Protein AF-A0A920EBQ5-F1 (afdb_monomer_lite)

Structure (mmCIF, N/CA/C/O backbone):
data_AF-A0A920EBQ5-F1
#
_entry.id   AF-A0A920EBQ5-F1
#
loop_
_atom_site.group_PDB
_atom_site.id
_atom_site.type_symbol
_atom_site.label_atom_id
_atom_site.label_alt_id
_atom_site.label_comp_id
_atom_site.label_asym_id
_atom_site.label_entity_id
_atom_site.label_seq_id
_atom_site.pdbx_PDB_ins_code
_atom_site.Cartn_x
_atom_site.Cartn_y
_atom_site.Cartn_z
_atom_site.occupancy
_atom_site.B_iso_or_equiv
_atom_site.auth_seq_id
_atom_site.auth_comp_id
_atom_site.auth_asym_id
_atom_site.auth_atom_id
_atom_site.pdbx_PDB_model_num
ATOM 1 N N . MET A 1 1 ? 29.705 0.306 -17.348 1.00 42.09 1 MET A N 1
ATOM 2 C CA . MET A 1 1 ? 29.152 -0.736 -16.458 1.00 42.09 1 MET A CA 1
ATOM 3 C C . MET A 1 1 ? 28.080 -1.481 -17.230 1.00 42.09 1 MET A C 1
ATOM 5 O O . MET A 1 1 ? 27.263 -0.827 -17.862 1.00 42.09 1 MET A O 1
ATOM 9 N N . VAL A 1 2 ? 28.125 -2.814 -17.244 1.00 47.12 2 VAL A N 1
ATOM 10 C CA . VAL A 1 2 ? 26.998 -3.638 -17.702 1.00 47.12 2 VAL A CA 1
ATOM 11 C C . VAL A 1 2 ? 26.101 -3.816 -16.486 1.00 47.12 2 VAL A C 1
ATOM 13 O O . VAL A 1 2 ? 26.457 -4.524 -15.551 1.00 47.12 2 VAL A O 1
ATOM 16 N N . GLY A 1 3 ? 25.002 -3.080 -16.467 1.00 63.34 3 GLY A N 1
ATOM 17 C CA . GLY A 1 3 ? 24.036 -3.051 -15.380 1.00 63.34 3 GLY A CA 1
ATOM 18 C C . GLY A 1 3 ? 22.866 -2.171 -15.791 1.00 63.34 3 GLY A C 1
ATOM 19 O O . GLY A 1 3 ? 23.048 -1.231 -16.568 1.00 63.34 3 GLY A O 1
ATOM 20 N N . THR A 1 4 ? 21.673 -2.525 -15.322 1.00 53.38 4 THR A N 1
ATOM 21 C CA . THR A 1 4 ? 20.436 -1.782 -15.569 1.00 53.38 4 THR A CA 1
ATOM 22 C C . THR A 1 4 ? 20.645 -0.304 -15.208 1.00 53.38 4 THR A C 1
ATOM 24 O O . THR A 1 4 ? 21.215 -0.039 -14.147 1.00 53.38 4 THR A O 1
ATOM 27 N N . PRO A 1 5 ? 20.249 0.654 -16.071 1.00 52.94 5 PRO A N 1
ATOM 28 C CA . PRO A 1 5 ? 20.429 2.076 -15.793 1.00 52.94 5 PRO A CA 1
ATOM 29 C C . PRO A 1 5 ? 19.845 2.458 -14.421 1.00 52.94 5 PRO A C 1
ATOM 31 O O . PRO A 1 5 ? 18.782 1.935 -14.081 1.00 52.94 5 PRO A O 1
ATOM 34 N N . PRO A 1 6 ? 20.479 3.366 -13.655 1.00 58.53 6 PRO A N 1
ATOM 35 C CA . PRO A 1 6 ? 19.995 3.803 -12.339 1.00 58.53 6 PRO A CA 1
ATOM 36 C C . PRO A 1 6 ? 18.526 4.245 -12.352 1.00 58.53 6 PRO A C 1
ATOM 38 O O . PRO A 1 6 ? 17.754 3.842 -11.488 1.00 58.53 6 PRO A O 1
ATOM 41 N N . ASP A 1 7 ? 18.106 4.932 -13.418 1.00 55.06 7 ASP A N 1
ATOM 42 C CA . ASP A 1 7 ? 16.716 5.356 -13.631 1.00 55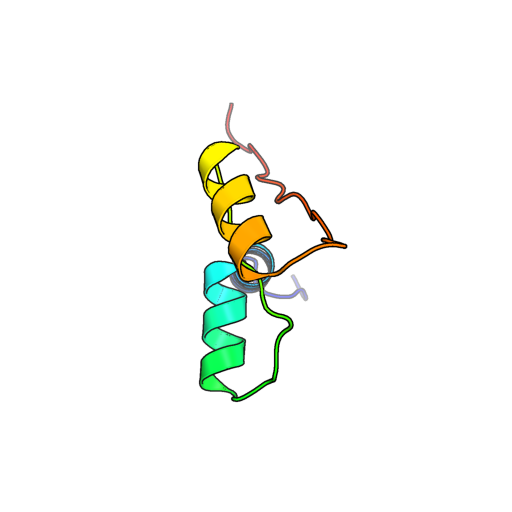.06 7 ASP A CA 1
ATOM 43 C C . ASP A 1 7 ? 15.711 4.195 -13.606 1.00 55.06 7 ASP A C 1
ATOM 45 O O . ASP A 1 7 ? 14.548 4.376 -13.261 1.00 55.06 7 ASP A O 1
ATOM 49 N N . SER A 1 8 ? 16.137 2.988 -13.988 1.00 54.62 8 SER A N 1
ATOM 50 C CA . SER A 1 8 ? 15.288 1.791 -13.970 1.00 54.62 8 SER A CA 1
ATOM 51 C C . SER A 1 8 ? 15.150 1.180 -12.573 1.00 54.62 8 SER A C 1
ATOM 53 O O . SER A 1 8 ? 14.191 0.450 -12.336 1.00 54.62 8 SER A O 1
ATOM 55 N N . ILE A 1 9 ? 16.090 1.458 -11.663 1.00 55.78 9 ILE A N 1
ATOM 56 C CA . ILE A 1 9 ? 15.994 1.080 -10.246 1.00 55.78 9 ILE A CA 1
ATOM 57 C C . ILE A 1 9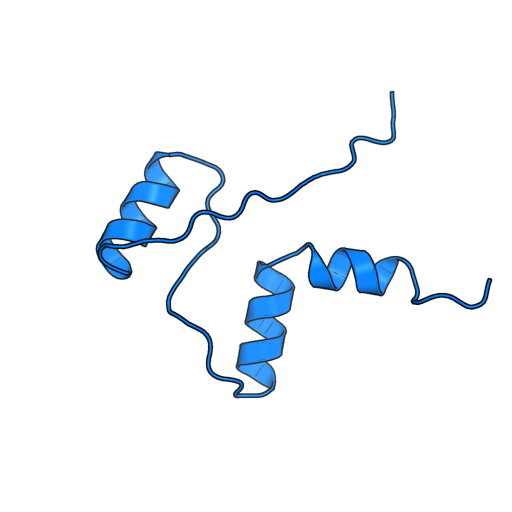 ? 15.023 2.039 -9.550 1.00 55.78 9 ILE A C 1
ATOM 59 O O . ILE A 1 9 ? 14.068 1.576 -8.931 1.00 55.78 9 ILE A O 1
ATOM 63 N N . ASP A 1 10 ? 15.162 3.347 -9.786 1.00 54.50 10 ASP A N 1
ATOM 64 C CA . ASP A 1 10 ? 14.214 4.364 -9.305 1.00 54.50 10 ASP A CA 1
ATOM 65 C C . ASP A 1 10 ? 12.780 4.104 -9.796 1.00 54.50 10 ASP A C 1
ATOM 67 O O . ASP A 1 10 ? 11.811 4.260 -9.053 1.00 54.50 10 ASP A O 1
ATOM 71 N N . LEU A 1 11 ? 12.619 3.639 -11.042 1.00 52.31 11 LEU A N 1
ATOM 72 C CA . LEU A 1 11 ? 11.307 3.284 -11.597 1.00 52.31 11 LEU A CA 1
ATOM 73 C C . LEU A 1 11 ? 10.640 2.091 -10.892 1.00 52.31 11 LEU A C 1
ATOM 75 O O . LEU A 1 11 ? 9.415 1.979 -10.921 1.00 52.31 11 LEU A O 1
ATOM 79 N N . ALA A 1 12 ? 11.429 1.190 -10.302 1.00 54.59 12 ALA A N 1
ATOM 80 C CA . ALA A 1 12 ? 10.932 0.0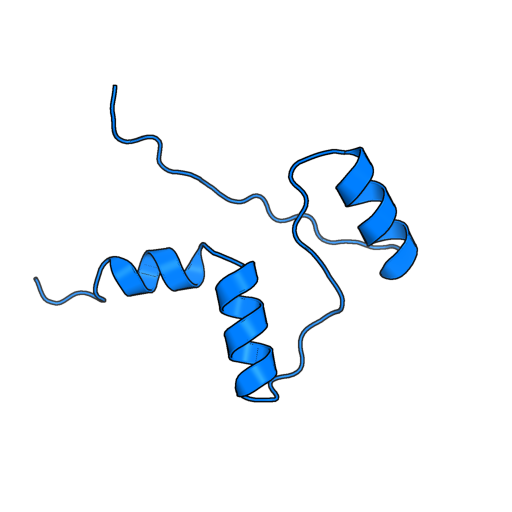40 -9.549 1.00 54.59 12 ALA A CA 1
ATOM 81 C C . ALA A 1 12 ? 10.678 0.372 -8.067 1.00 54.59 12 ALA A C 1
ATOM 83 O O . ALA A 1 12 ? 9.846 -0.276 -7.417 1.00 54.59 12 ALA A O 1
ATOM 84 N N . GLU A 1 13 ? 11.379 1.371 -7.530 1.00 59.69 13 GLU A N 1
ATOM 85 C CA . GLU A 1 13 ? 11.204 1.842 -6.156 1.00 59.69 13 GLU A CA 1
ATOM 86 C C . GLU A 1 13 ? 10.018 2.812 -6.023 1.00 59.69 13 GLU A C 1
ATOM 88 O O . GLU A 1 13 ? 9.280 2.738 -5.033 1.00 59.69 13 GLU A O 1
ATOM 93 N N . ASP A 1 14 ? 9.730 3.617 -7.053 1.00 70.00 14 ASP A N 1
ATOM 94 C CA . ASP A 1 14 ? 8.533 4.459 -7.112 1.00 70.00 14 ASP A CA 1
ATOM 95 C C . ASP A 1 14 ? 7.286 3.648 -7.505 1.00 70.00 14 ASP A C 1
ATOM 97 O O . ASP A 1 14 ? 6.971 3.370 -8.667 1.00 70.00 14 ASP A O 1
ATOM 101 N N . ARG A 1 15 ? 6.522 3.282 -6.479 1.00 72.31 15 ARG A N 1
ATOM 102 C CA . ARG A 1 15 ? 5.274 2.527 -6.613 1.00 72.31 15 ARG A CA 1
ATOM 103 C C . ARG A 1 15 ? 4.191 3.226 -7.400 1.00 72.31 15 ARG A C 1
ATOM 105 O O . ARG A 1 15 ? 3.360 2.535 -7.986 1.00 72.31 15 ARG A O 1
ATOM 112 N N . GLU A 1 16 ? 4.135 4.551 -7.369 1.00 71.00 16 GLU A N 1
ATOM 113 C CA . GLU A 1 16 ? 3.124 5.262 -8.141 1.00 71.00 16 GLU A CA 1
ATOM 114 C C . GLU A 1 16 ? 3.422 5.123 -9.629 1.00 71.00 16 GLU A C 1
ATOM 116 O O . GLU A 1 16 ? 2.523 4.807 -10.413 1.00 71.00 16 GLU A O 1
ATOM 121 N N . ARG A 1 17 ? 4.701 5.230 -10.004 1.00 71.88 17 ARG A N 1
ATOM 122 C CA . ARG A 1 17 ? 5.150 4.964 -11.374 1.00 71.88 17 ARG A CA 1
ATOM 123 C C . ARG A 1 17 ? 4.927 3.514 -11.778 1.00 71.88 17 ARG A C 1
ATOM 125 O O . ARG A 1 17 ? 4.366 3.279 -12.846 1.00 71.88 17 ARG A O 1
ATOM 132 N N . TRP A 1 18 ? 5.270 2.550 -10.926 1.00 76.25 18 TRP A N 1
ATOM 133 C CA . TRP A 1 18 ? 5.014 1.134 -11.204 1.00 76.25 18 TRP A CA 1
ATOM 134 C C . TRP A 1 18 ? 3.521 0.832 -11.406 1.00 76.25 18 TRP A C 1
ATOM 136 O O . TRP A 1 18 ? 3.144 0.171 -12.375 1.00 76.25 18 TRP A O 1
ATOM 146 N N . ASN A 1 19 ? 2.655 1.356 -10.531 1.00 78.19 19 ASN A N 1
ATOM 147 C CA . ASN A 1 19 ? 1.205 1.210 -10.666 1.00 78.19 19 ASN A CA 1
ATOM 148 C C . ASN A 1 19 ? 0.699 1.845 -11.968 1.00 78.19 19 ASN A C 1
ATOM 150 O O . ASN A 1 19 ? -0.146 1.264 -12.645 1.00 78.19 19 ASN A O 1
ATOM 154 N N . SER A 1 20 ? 1.238 3.008 -12.344 1.00 81.25 20 SER A N 1
ATOM 155 C CA . SER A 1 20 ? 0.912 3.677 -13.606 1.00 81.25 20 SER A CA 1
ATOM 156 C C . SER A 1 20 ? 1.291 2.824 -14.820 1.00 81.25 20 SER A C 1
ATOM 158 O O . SER A 1 20 ? 0.464 2.630 -15.709 1.00 81.25 20 SER A O 1
ATOM 160 N N . VAL A 1 21 ? 2.490 2.228 -14.827 1.00 85.06 21 VAL A N 1
ATOM 161 C CA . VAL A 1 21 ? 2.934 1.313 -15.894 1.00 85.06 21 VAL A CA 1
ATOM 162 C C . VAL A 1 21 ? 2.043 0.072 -15.963 1.00 85.06 21 VAL A C 1
ATOM 164 O O . VAL A 1 21 ? 1.619 -0.311 -17.051 1.00 85.06 21 VAL A O 1
ATOM 167 N N . CYS A 1 22 ? 1.697 -0.533 -14.823 1.00 85.12 22 CYS A N 1
ATOM 168 C CA . CYS A 1 22 ? 0.792 -1.686 -14.803 1.00 85.12 22 CYS A CA 1
ATOM 169 C C . CYS A 1 22 ? -0.588 -1.336 -15.367 1.00 85.12 22 CYS A C 1
ATOM 171 O O . CYS A 1 22 ? -1.130 -2.107 -16.153 1.00 85.12 22 CYS A O 1
ATOM 173 N N . ASN A 1 23 ? -1.125 -0.160 -15.026 1.00 82.94 23 ASN A N 1
ATOM 174 C CA . ASN A 1 23 ? -2.399 0.320 -15.562 1.00 82.94 23 ASN A CA 1
ATOM 175 C C . ASN A 1 23 ? -2.332 0.565 -17.077 1.00 82.94 23 ASN A C 1
ATOM 177 O O . ASN A 1 23 ? -3.265 0.205 -17.786 1.00 82.94 23 ASN A O 1
ATOM 181 N N . GLN A 1 24 ? -1.236 1.143 -17.580 1.00 88.38 24 GLN A N 1
ATOM 182 C CA . GLN A 1 24 ? -1.028 1.358 -19.019 1.00 88.38 24 GLN A CA 1
ATOM 183 C C . GLN A 1 24 ? -0.926 0.046 -19.804 1.00 88.38 24 GLN A C 1
ATOM 185 O O . GLN A 1 24 ? -1.371 -0.020 -20.945 1.00 88.38 24 GLN A O 1
ATOM 190 N N . LEU A 1 25 ? -0.331 -0.982 -19.199 1.00 90.62 25 LEU A N 1
ATOM 191 C CA . LEU A 1 25 ? -0.150 -2.305 -19.800 1.00 90.62 25 LEU A CA 1
ATOM 192 C C . LEU A 1 25 ? -1.309 -3.270 -19.504 1.00 90.62 25 LEU A C 1
ATOM 194 O O . LEU A 1 25 ? -1.206 -4.449 -19.833 1.00 90.62 25 LEU A O 1
ATOM 198 N N . GLU A 1 26 ? -2.379 -2.792 -18.861 1.00 88.56 26 GLU A N 1
ATOM 199 C CA . GLU A 1 26 ? -3.540 -3.590 -18.443 1.00 88.56 26 GLU A CA 1
ATOM 200 C C . GLU A 1 26 ? -3.166 -4.823 -17.592 1.00 88.56 26 GLU A C 1
ATOM 202 O O . GLU A 1 26 ? -3.857 -5.843 -17.583 1.00 88.56 26 GLU A O 1
ATOM 207 N N . ILE A 1 27 ? -2.064 -4.735 -16.839 1.00 88.94 27 ILE A N 1
ATOM 208 C CA . ILE A 1 27 ? -1.610 -5.798 -15.944 1.00 88.94 27 ILE A CA 1
ATOM 209 C C . ILE A 1 27 ? -2.397 -5.684 -14.633 1.00 88.94 27 ILE A C 1
ATOM 211 O O . ILE A 1 27 ? -2.246 -4.688 -13.919 1.00 88.94 27 ILE A O 1
ATOM 215 N N . PRO A 1 28 ? -3.201 -6.695 -14.255 1.00 85.62 28 PRO A N 1
ATOM 216 C CA . PRO A 1 28 ? -3.983 -6.641 -13.029 1.00 85.62 28 PRO A CA 1
ATOM 217 C C . PRO A 1 28 ? -3.070 -6.539 -11.802 1.00 85.62 28 PRO A C 1
ATOM 219 O O . PRO A 1 28 ? -2.105 -7.291 -11.659 1.00 85.62 28 PRO A O 1
ATOM 222 N N . GLN A 1 29 ? -3.394 -5.607 -10.906 1.00 84.31 29 GLN A N 1
ATOM 223 C CA . GLN A 1 29 ? -2.716 -5.402 -9.626 1.00 84.31 29 GLN A CA 1
ATOM 224 C C . GLN A 1 29 ? -3.711 -5.590 -8.475 1.00 84.31 29 GLN A C 1
ATOM 226 O O . GLN A 1 29 ? -4.894 -5.263 -8.624 1.00 84.31 29 GLN A O 1
ATOM 231 N N . PRO A 1 30 ? -3.265 -6.094 -7.311 1.00 86.81 30 PRO A N 1
ATOM 232 C CA . PRO A 1 30 ? -4.106 -6.101 -6.125 1.00 86.81 30 PRO A CA 1
ATOM 233 C C . PRO A 1 30 ? -4.473 -4.660 -5.724 1.00 86.81 30 PRO A C 1
ATOM 235 O O . PRO A 1 30 ? -3.650 -3.750 -5.869 1.00 86.81 30 PRO A O 1
ATOM 238 N N . PRO A 1 31 ? -5.686 -4.431 -5.195 1.00 85.88 31 PRO A N 1
ATOM 239 C CA . PRO A 1 31 ? -6.089 -3.114 -4.724 1.00 85.88 31 PRO A CA 1
ATOM 240 C C . PRO A 1 31 ? -5.157 -2.646 -3.598 1.00 85.88 31 PRO A C 1
ATOM 242 O O . PRO A 1 31 ? -4.875 -3.381 -2.653 1.00 85.88 31 PRO A O 1
ATOM 245 N N . GLY A 1 32 ? -4.674 -1.410 -3.702 1.00 88.62 32 GLY A N 1
ATOM 246 C CA . GLY A 1 32 ? -3.675 -0.868 -2.786 1.00 88.62 32 GLY A CA 1
ATOM 247 C C . GLY A 1 32 ? -3.546 0.650 -2.874 1.00 88.62 32 GLY A C 1
ATOM 248 O O . GLY A 1 32 ? -4.424 1.337 -3.404 1.00 88.62 32 GLY A O 1
ATOM 249 N N . GLY A 1 33 ? -2.460 1.175 -2.315 1.00 88.25 33 GLY A N 1
ATOM 250 C CA . GLY A 1 33 ? -2.096 2.588 -2.370 1.00 88.25 33 GLY A CA 1
ATOM 251 C C . GLY A 1 33 ? -0.776 2.854 -1.648 1.00 88.25 33 GLY A C 1
ATOM 252 O O . GLY A 1 33 ? -0.298 2.004 -0.893 1.00 88.25 33 GLY A O 1
ATOM 253 N N . THR A 1 34 ? -0.205 4.031 -1.883 1.00 89.25 34 THR A N 1
ATOM 254 C CA . THR A 1 34 ? 0.951 4.551 -1.143 1.00 89.25 34 THR A CA 1
ATOM 255 C C . THR A 1 34 ? 0.444 5.480 -0.044 1.00 89.25 34 THR A C 1
ATOM 257 O O . THR A 1 34 ? -0.492 6.243 -0.270 1.00 89.25 34 THR A O 1
ATOM 260 N N . ALA A 1 35 ? 1.035 5.401 1.145 1.00 89.31 35 ALA A N 1
ATOM 261 C CA . ALA A 1 35 ? 0.747 6.308 2.249 1.00 89.31 35 ALA A CA 1
ATOM 262 C C . ALA A 1 35 ? 2.053 6.824 2.845 1.00 89.31 35 ALA A C 1
ATOM 264 O O . ALA A 1 35 ? 2.993 6.055 3.050 1.00 89.31 35 ALA A O 1
ATOM 265 N N . THR A 1 36 ? 2.074 8.116 3.152 1.00 90.19 36 THR A N 1
ATOM 266 C CA . THR A 1 36 ? 3.169 8.793 3.865 1.00 90.19 36 THR A CA 1
ATOM 267 C C . THR A 1 36 ? 2.777 9.155 5.298 1.00 90.19 36 THR A C 1
ATOM 269 O O . THR A 1 36 ? 3.632 9.467 6.124 1.00 90.19 36 THR A O 1
ATOM 272 N N . SER A 1 37 ? 1.484 9.055 5.624 1.00 91.88 37 SER A N 1
ATOM 273 C CA . SER A 1 37 ? 0.945 9.251 6.968 1.00 91.88 37 SER A CA 1
ATOM 274 C C . SER A 1 37 ? 0.065 8.081 7.417 1.00 91.88 37 SER A C 1
ATOM 276 O O . SER A 1 37 ? -0.494 7.332 6.613 1.00 91.88 37 SER A O 1
ATOM 278 N N . ILE A 1 38 ? -0.099 7.936 8.734 1.00 92.88 38 ILE A N 1
ATOM 279 C CA . ILE A 1 38 ? -0.975 6.908 9.320 1.00 92.88 38 ILE A CA 1
ATOM 280 C C . ILE A 1 38 ? -2.431 7.116 8.878 1.00 92.88 38 ILE A C 1
ATOM 282 O O . ILE A 1 38 ? -3.127 6.149 8.578 1.00 92.88 38 ILE A O 1
ATOM 286 N N . SER A 1 39 ? -2.886 8.368 8.804 1.00 95.50 39 SER A N 1
ATOM 287 C CA . SER A 1 39 ? -4.247 8.703 8.375 1.00 95.50 39 SER A CA 1
ATOM 288 C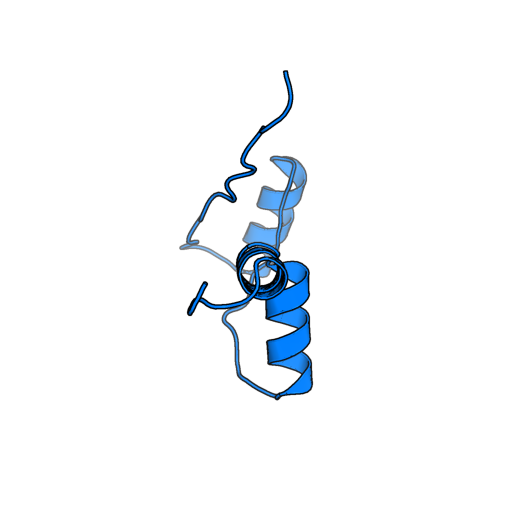 C . SER A 1 39 ? -4.526 8.230 6.947 1.00 95.50 39 SER A C 1
ATOM 290 O O . SER A 1 39 ? -5.549 7.595 6.704 1.00 95.50 39 SER A O 1
ATOM 292 N N . GLU A 1 40 ? -3.593 8.462 6.018 1.00 93.56 40 GLU A N 1
ATOM 293 C CA . GLU A 1 40 ? -3.685 7.952 4.643 1.00 93.56 40 GLU A CA 1
ATOM 294 C C . GLU A 1 40 ? -3.722 6.423 4.608 1.00 93.56 40 GLU A C 1
ATOM 296 O O . GLU A 1 40 ? -4.551 5.83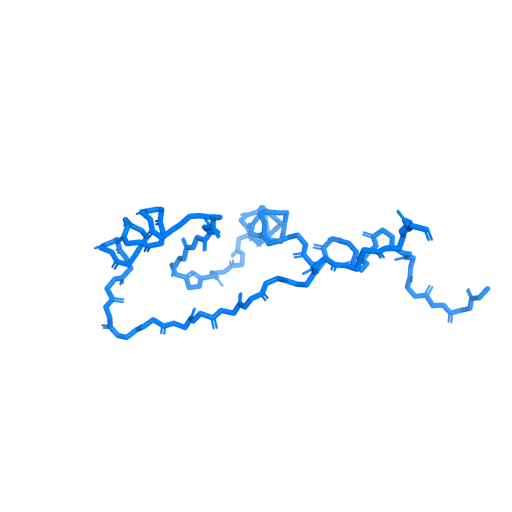5 3.910 1.00 93.56 40 GLU A O 1
ATOM 301 N N . ALA A 1 41 ? -2.869 5.768 5.400 1.00 92.38 41 ALA A N 1
ATOM 302 C CA . ALA A 1 41 ? -2.842 4.313 5.481 1.00 92.38 41 ALA A CA 1
ATOM 303 C C . ALA A 1 41 ? -4.194 3.745 5.949 1.00 92.38 41 ALA A C 1
ATOM 305 O O . ALA A 1 41 ? -4.678 2.767 5.381 1.00 92.38 41 ALA A O 1
ATOM 306 N N . ILE A 1 42 ? -4.841 4.377 6.934 1.00 94.75 42 ILE A N 1
ATOM 307 C CA . ILE A 1 42 ? -6.163 3.966 7.431 1.00 94.75 42 ILE A CA 1
ATOM 308 C C . ILE A 1 42 ? -7.231 4.078 6.336 1.00 94.75 42 ILE A C 1
ATOM 310 O O . ILE A 1 42 ? -8.038 3.160 6.179 1.00 94.75 42 ILE A O 1
ATOM 314 N N . GLU A 1 43 ? -7.241 5.160 5.556 1.00 95.62 43 GLU A N 1
ATOM 315 C CA . GLU A 1 43 ? -8.203 5.322 4.457 1.00 95.62 43 GLU A CA 1
ATOM 316 C C . GLU A 1 43 ? -7.996 4.280 3.348 1.00 95.62 43 GLU A C 1
ATOM 318 O O . GLU A 1 43 ? -8.963 3.724 2.821 1.00 95.62 43 GLU A O 1
ATOM 323 N N . ILE A 1 44 ? -6.743 3.925 3.043 1.00 93.31 44 ILE A N 1
ATOM 324 C CA . ILE A 1 44 ? -6.434 2.838 2.102 1.00 93.31 44 ILE A CA 1
ATOM 325 C C . ILE A 1 44 ? -6.953 1.503 2.638 1.00 93.31 44 ILE A C 1
ATOM 327 O O . ILE A 1 44 ? -7.612 0.764 1.908 1.00 93.31 44 ILE A O 1
ATOM 331 N N . VAL A 1 45 ? -6.714 1.201 3.915 1.00 94.69 45 VAL A N 1
ATOM 332 C CA . VAL A 1 45 ? -7.190 -0.036 4.549 1.00 94.69 45 VAL A CA 1
ATOM 333 C C . VAL A 1 45 ? -8.716 -0.129 4.524 1.00 94.69 45 VAL A C 1
ATOM 335 O O . VAL A 1 45 ? -9.243 -1.201 4.241 1.00 94.69 45 VAL A O 1
ATOM 338 N N . LYS A 1 46 ? -9.443 0.973 4.750 1.00 95.38 46 LYS A N 1
ATOM 339 C CA . LYS A 1 46 ? -10.915 0.995 4.650 1.00 95.38 46 LYS A CA 1
ATOM 340 C C . LYS A 1 46 ? -11.415 0.636 3.249 1.00 95.38 46 LYS A C 1
ATOM 342 O O . LYS A 1 46 ? -12.458 0.000 3.130 1.00 95.38 46 LYS A O 1
ATOM 347 N N . ARG A 1 47 ? -10.681 1.029 2.203 1.00 93.56 47 ARG A N 1
ATOM 348 C CA . ARG A 1 47 ? -11.003 0.706 0.804 1.00 93.56 47 ARG A CA 1
ATOM 349 C C . ARG A 1 47 ? -10.634 -0.731 0.426 1.00 93.56 47 ARG A C 1
ATOM 351 O O . ARG A 1 47 ? -11.373 -1.360 -0.321 1.00 93.56 47 ARG A O 1
ATOM 358 N N . VAL A 1 48 ? -9.484 -1.220 0.890 1.00 93.44 48 VAL A N 1
ATOM 359 C CA . VAL A 1 48 ? -8.930 -2.535 0.513 1.00 93.44 48 VAL A CA 1
ATOM 360 C C . VAL A 1 48 ? -9.530 -3.675 1.344 1.00 93.44 48 VAL A C 1
ATOM 362 O O . VAL A 1 48 ? -9.790 -4.749 0.809 1.00 93.44 48 VAL A O 1
ATOM 365 N N . GLY A 1 49 ? -9.790 -3.439 2.632 1.00 94.00 49 GLY A N 1
ATOM 366 C CA . GLY A 1 49 ? -10.197 -4.460 3.598 1.00 94.00 49 GLY A CA 1
ATOM 367 C C . GLY A 1 49 ? -9.018 -5.268 4.154 1.00 94.00 49 GLY A C 1
ATOM 368 O O . GLY A 1 49 ? -7.950 -5.344 3.554 1.00 94.00 49 GLY A O 1
ATOM 369 N N . PHE A 1 50 ? -9.201 -5.866 5.335 1.00 91.75 50 PHE A N 1
ATOM 370 C CA . PHE A 1 50 ? -8.205 -6.755 5.943 1.00 91.75 50 PHE A CA 1
ATOM 371 C C . PHE A 1 50 ? -8.321 -8.197 5.413 1.00 91.75 50 PHE A C 1
ATOM 373 O O . PHE A 1 50 ? -9.435 -8.638 5.121 1.00 91.75 50 PHE A O 1
ATOM 380 N N . PRO A 1 51 ? -7.214 -8.970 5.382 1.00 92.81 51 PRO A N 1
ATOM 381 C CA . PRO A 1 51 ? -5.852 -8.603 5.797 1.00 92.81 51 PRO A CA 1
ATOM 382 C C . PRO A 1 51 ? -5.116 -7.728 4.765 1.00 92.81 51 PRO A C 1
ATOM 384 O O . PRO A 1 51 ? -5.367 -7.835 3.570 1.00 92.81 51 PRO A O 1
ATOM 387 N N . VAL A 1 52 ? -4.172 -6.895 5.225 1.00 92.81 52 VAL A N 1
AT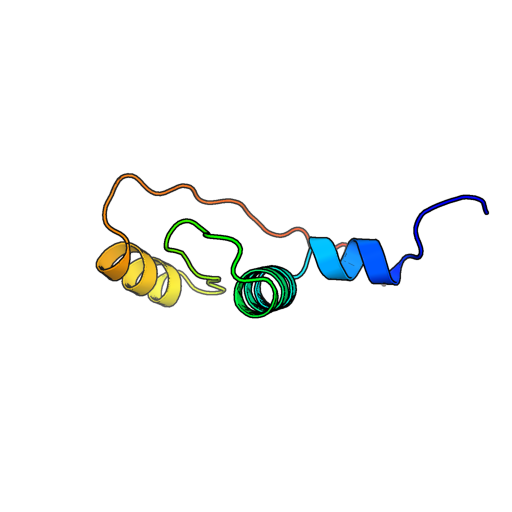OM 388 C CA . VAL A 1 52 ? -3.359 -6.014 4.360 1.00 92.81 52 VAL A CA 1
ATOM 389 C C . VAL A 1 52 ? -1.864 -6.307 4.481 1.00 92.81 52 VAL A C 1
ATOM 391 O O . VAL A 1 52 ? -1.377 -6.643 5.560 1.00 92.81 52 VAL A O 1
ATOM 394 N N . LEU A 1 53 ? -1.128 -6.144 3.377 1.00 90.94 53 LEU A N 1
ATOM 395 C CA . LEU A 1 53 ? 0.334 -6.240 3.326 1.00 90.94 53 LEU A CA 1
ATOM 396 C C . LEU A 1 53 ? 0.947 -4.835 3.309 1.00 90.94 53 LEU A C 1
ATOM 398 O O . LEU A 1 53 ? 0.769 -4.086 2.350 1.00 90.94 53 LEU A O 1
ATOM 402 N N . VAL A 1 54 ? 1.720 -4.502 4.341 1.00 89.56 54 VAL A N 1
ATOM 403 C CA . VAL A 1 54 ? 2.503 -3.261 4.389 1.00 89.56 54 VAL A CA 1
ATOM 404 C C . VAL A 1 54 ? 3.916 -3.560 3.897 1.00 89.56 54 VAL A C 1
ATOM 406 O O . VAL A 1 54 ? 4.611 -4.382 4.486 1.00 89.56 54 VAL A O 1
ATOM 409 N N . ARG A 1 55 ? 4.360 -2.894 2.824 1.00 88.06 55 ARG A N 1
ATOM 410 C CA . ARG A 1 55 ? 5.755 -2.963 2.353 1.00 88.06 55 ARG A CA 1
ATOM 411 C C . ARG A 1 55 ? 6.359 -1.554 2.388 1.00 88.06 55 ARG A C 1
ATOM 413 O O . ARG A 1 55 ? 5.915 -0.726 1.587 1.00 88.06 55 ARG A O 1
ATOM 420 N N . PRO A 1 56 ? 7.361 -1.291 3.246 1.00 82.69 56 PRO A N 1
ATOM 421 C CA . PRO A 1 56 ? 8.022 0.008 3.316 1.00 82.69 56 PRO A CA 1
ATOM 422 C C . PRO A 1 56 ? 8.723 0.350 1.994 1.00 82.69 56 PRO A C 1
ATOM 424 O O . PRO A 1 56 ? 9.026 -0.535 1.188 1.00 82.69 56 PRO A O 1
ATOM 427 N N . LEU A 1 57 ? 8.936 1.642 1.766 1.00 75.25 57 LEU A N 1
ATOM 428 C CA . LEU A 1 57 ? 9.834 2.155 0.735 1.00 75.25 57 LEU A CA 1
ATOM 429 C C . LEU A 1 57 ? 11.140 2.556 1.420 1.00 75.25 57 LEU A C 1
ATOM 431 O O . LEU A 1 57 ? 11.098 3.107 2.520 1.00 75.25 57 LEU A O 1
ATOM 435 N N . MET A 1 58 ? 12.278 2.237 0.808 1.00 54.69 58 MET A N 1
ATOM 436 C CA . MET A 1 58 ? 13.571 2.740 1.262 1.00 54.69 58 MET A CA 1
ATOM 437 C C . MET A 1 58 ? 13.927 3.938 0.394 1.00 54.69 58 MET A C 1
ATOM 439 O O . MET A 1 58 ? 13.994 3.802 -0.818 1.00 54.69 58 MET A O 1
ATOM 443 N N . TYR A 1 59 ? 14.137 5.094 1.017 1.00 53.78 59 TYR A N 1
ATOM 444 C CA . TYR A 1 59 ? 14.923 6.159 0.410 1.00 53.78 59 TYR A CA 1
ATOM 445 C C . TYR A 1 59 ? 16.363 5.945 0.870 1.00 53.78 59 TYR A C 1
ATOM 447 O O . TYR A 1 59 ? 16.614 5.859 2.075 1.00 53.78 59 TYR A O 1
ATOM 455 N N . TRP A 1 60 ? 17.298 5.823 -0.068 1.00 50.84 60 TRP A N 1
ATOM 456 C CA . TRP A 1 60 ? 18.717 5.933 0.250 1.00 50.84 60 TRP A CA 1
ATOM 457 C C . TRP A 1 60 ? 19.032 7.419 0.422 1.00 50.84 60 TRP A C 1
ATOM 459 O O . TRP A 1 60 ? 18.977 8.190 -0.531 1.00 50.84 60 TRP A O 1
ATOM 469 N N . GLU A 1 61 ? 19.295 7.838 1.657 1.00 41.66 61 GLU A N 1
ATOM 470 C CA . GLU A 1 61 ? 19.721 9.202 1.969 1.00 41.66 61 GLU A CA 1
ATOM 471 C C . GLU A 1 61 ? 21.228 9.312 1.693 1.00 41.66 61 GLU A C 1
ATOM 473 O O . GLU A 1 61 ? 22.054 9.240 2.600 1.00 41.66 61 GLU A O 1
ATOM 478 N N . GLU A 1 62 ? 21.605 9.407 0.418 1.00 54.94 62 GLU A N 1
ATOM 479 C CA . GLU A 1 62 ? 22.984 9.689 0.015 1.00 54.94 62 GLU A CA 1
ATOM 480 C C . GLU A 1 62 ? 23.122 11.184 -0.293 1.00 54.94 62 GLU A C 1
ATOM 482 O O . GLU A 1 62 ? 23.159 11.577 -1.448 1.00 54.94 62 GLU A O 1
ATOM 487 N N . GLU A 1 63 ? 23.112 12.011 0.764 1.00 43.72 63 GLU A N 1
ATOM 488 C CA . GLU A 1 63 ? 23.877 13.271 0.870 1.00 43.72 63 GLU A CA 1
ATOM 489 C C . GLU A 1 63 ? 23.682 13.936 2.248 1.00 43.72 63 GLU A C 1
ATOM 491 O O . GLU A 1 63 ? 22.830 14.801 2.471 1.00 43.72 63 GLU A O 1
ATOM 496 N N . ARG A 1 64 ? 24.551 13.533 3.180 1.00 38.09 64 ARG A N 1
ATOM 497 C CA . ARG A 1 64 ? 25.126 14.397 4.214 1.00 38.09 64 ARG A CA 1
ATOM 498 C C . ARG A 1 64 ? 26.639 14.390 4.078 1.00 38.09 64 ARG A C 1
ATOM 500 O O . ARG A 1 64 ? 27.184 13.299 3.807 1.00 38.09 64 ARG A O 1
#

Sequence (64 aa):
MVGTPPDSIDLAEDRERWNSVCNQLEIPQPPGGTATSISEAIEIVKRVGFPVLVRPLMYWEEER

Radius of gyration: 14.62 Å; chains: 1; bounding box: 40×23×29 Å

pLDDT: mean 76.33, std 17.72, range [38.09, 95.62]

Foldseek 3Di:
DPDDPPVVVVCVLPPVNVVVVCVVVVNDDQQADDDPDPVVVVVSCVVRDPDDDDDDRDDDPPDD

Secondary structure (DSSP, 8-state):
--S--HHHHHHHH-HHHHHHHHHHTT----S----SSHHHHHHHHHHH-SS----PPPP-----